Protein AF-A0A940M312-F1 (afdb_monomer_lite)

Foldseek 3Di:
DDPPPVPVVVVVVVVVLVVLLVVLLVLVVVCPPVQFADPVSLVVVVVSCVVVVVCCVPPPNVVLVVLSNVCNVVRGCDPVSNVVNVD

pLDDT: mean 75.66, std 12.93, range [40.94, 88.06]

Structure (mmCIF, N/CA/C/O backbone):
data_AF-A0A940M312-F1
#
_entry.id   AF-A0A940M312-F1
#
loop_
_atom_site.group_PDB
_atom_site.id
_atom_site.type_symbol
_atom_site.label_atom_id
_atom_site.label_alt_id
_atom_site.label_comp_id
_atom_site.label_asym_id
_atom_site.label_entity_id
_atom_site.label_seq_id
_atom_site.pdbx_PDB_ins_code
_atom_site.Cartn_x
_atom_site.Cartn_y
_atom_site.Cartn_z
_atom_site.occupancy
_atom_site.B_iso_or_equiv
_atom_site.auth_seq_id
_atom_site.auth_comp_id
_atom_site.auth_asym_id
_atom_site.auth_atom_id
_atom_site.pdbx_PDB_model_num
ATOM 1 N N . MET A 1 1 ? 25.336 -2.886 -38.272 1.00 40.94 1 MET A N 1
ATOM 2 C CA . MET A 1 1 ? 24.228 -2.586 -37.338 1.00 40.94 1 MET A CA 1
ATOM 3 C C . MET A 1 1 ? 24.786 -2.634 -35.926 1.00 40.94 1 MET A C 1
ATOM 5 O O . MET A 1 1 ? 25.421 -3.624 -35.589 1.00 40.94 1 MET A O 1
ATOM 9 N N . HIS A 1 2 ? 24.650 -1.553 -35.155 1.00 42.00 2 HIS A N 1
ATOM 10 C CA . HIS A 1 2 ? 25.186 -1.451 -33.793 1.00 42.00 2 HIS A CA 1
ATOM 11 C C . HIS A 1 2 ? 24.395 -2.350 -32.813 1.00 42.00 2 HIS A C 1
ATOM 13 O O . HIS A 1 2 ? 23.171 -2.234 -32.774 1.00 42.00 2 HIS A O 1
ATOM 19 N N . PRO A 1 3 ? 25.053 -3.198 -31.998 1.00 46.44 3 PRO A N 1
ATOM 20 C CA . PRO A 1 3 ? 24.405 -4.111 -31.045 1.00 46.44 3 PRO A CA 1
ATOM 21 C C . PRO A 1 3 ? 24.007 -3.461 -29.699 1.00 46.44 3 PRO A C 1
ATOM 23 O O . PRO A 1 3 ? 23.828 -4.155 -28.700 1.00 46.44 3 PRO A O 1
ATOM 26 N N . ASP A 1 4 ? 23.856 -2.136 -29.641 1.00 49.31 4 ASP A N 1
ATOM 27 C CA . ASP A 1 4 ? 23.734 -1.402 -28.369 1.00 49.31 4 ASP A CA 1
ATOM 28 C C . ASP A 1 4 ? 22.289 -1.273 -27.843 1.00 49.31 4 ASP A C 1
ATOM 30 O O . ASP A 1 4 ? 22.057 -0.973 -26.674 1.00 49.31 4 ASP A O 1
ATOM 34 N N . GLN A 1 5 ? 21.277 -1.578 -28.663 1.00 49.00 5 GLN A N 1
ATOM 35 C CA . GLN A 1 5 ? 19.872 -1.378 -28.275 1.00 49.00 5 GLN A CA 1
ATOM 36 C C . GLN A 1 5 ? 19.330 -2.409 -27.265 1.00 49.00 5 GLN A C 1
ATOM 38 O O . GLN A 1 5 ? 18.286 -2.177 -26.660 1.00 49.00 5 GLN A O 1
ATOM 43 N N . GLN A 1 6 ? 20.036 -3.517 -27.010 1.00 44.44 6 GLN A N 1
ATOM 44 C CA . GLN A 1 6 ? 19.575 -4.564 -26.082 1.00 44.44 6 GLN A CA 1
ATOM 45 C C . GLN A 1 6 ? 19.959 -4.327 -24.608 1.00 44.44 6 GLN A C 1
ATOM 47 O O . GLN A 1 6 ? 19.425 -5.002 -23.726 1.00 44.44 6 GLN A O 1
ATOM 52 N N . ARG A 1 7 ? 20.845 -3.363 -24.304 1.00 43.03 7 ARG A N 1
ATOM 53 C CA . ARG A 1 7 ? 21.259 -3.053 -22.918 1.00 43.03 7 ARG A CA 1
ATOM 54 C C . ARG A 1 7 ? 20.437 -1.952 -22.245 1.00 43.03 7 ARG A C 1
ATOM 56 O O . ARG A 1 7 ? 20.296 -1.983 -21.025 1.00 43.03 7 ARG A O 1
ATOM 63 N N . TYR A 1 8 ? 19.811 -1.051 -22.998 1.00 44.06 8 TYR A N 1
ATOM 64 C CA . TYR A 1 8 ? 19.028 0.053 -22.421 1.00 44.06 8 TYR A CA 1
ATOM 65 C C . TYR A 1 8 ? 17.647 -0.363 -21.882 1.00 44.06 8 TYR A C 1
ATOM 67 O O . TYR A 1 8 ? 17.140 0.242 -20.935 1.00 44.06 8 TYR A O 1
ATOM 75 N N . ALA A 1 9 ? 17.056 -1.446 -22.397 1.00 45.31 9 ALA A N 1
ATOM 76 C CA . ALA A 1 9 ? 15.805 -1.991 -21.858 1.00 45.31 9 ALA A CA 1
ATOM 77 C C . ALA A 1 9 ? 15.971 -2.560 -20.432 1.00 45.31 9 ALA A C 1
ATOM 79 O O . ALA A 1 9 ? 15.049 -2.476 -19.623 1.00 45.31 9 ALA A O 1
ATOM 80 N N . LYS A 1 10 ? 17.168 -3.067 -20.091 1.00 45.28 10 LYS A N 1
ATOM 81 C CA . LYS A 1 10 ? 17.467 -3.640 -18.766 1.00 45.28 10 LYS A CA 1
ATOM 82 C C . LYS A 1 10 ? 17.648 -2.592 -17.662 1.00 45.28 10 LYS A C 1
ATOM 84 O O . LYS A 1 10 ? 17.372 -2.895 -16.508 1.00 45.28 10 LYS A O 1
ATOM 89 N N . PHE A 1 11 ? 18.055 -1.365 -17.994 1.00 47.12 11 PHE A N 1
ATOM 90 C CA . PHE A 1 11 ? 18.220 -0.295 -16.998 1.00 47.12 11 PHE A CA 1
ATOM 91 C C . PHE A 1 11 ? 16.917 0.450 -16.692 1.00 47.12 11 PHE A C 1
ATOM 93 O O . PHE A 1 11 ? 16.681 0.830 -15.548 1.00 47.12 11 PHE A O 1
ATOM 100 N N . THR A 1 12 ? 16.036 0.617 -17.683 1.00 52.62 12 THR A N 1
ATOM 101 C CA . THR A 1 12 ? 14.758 1.316 -17.464 1.00 52.62 12 THR A CA 1
ATOM 102 C C . THR A 1 12 ? 13.727 0.461 -16.728 1.00 52.62 12 THR A C 1
ATOM 104 O O . THR A 1 12 ? 12.918 1.005 -15.984 1.00 52.62 12 THR A O 1
ATOM 107 N N . GLY A 1 13 ? 13.766 -0.868 -16.894 1.00 60.94 13 GLY A N 1
ATOM 108 C CA . GLY A 1 13 ? 12.896 -1.791 -16.159 1.00 60.94 13 GLY A CA 1
ATOM 109 C C . GLY A 1 13 ? 13.146 -1.749 -14.653 1.00 60.94 13 GLY A C 1
ATOM 110 O O . GLY A 1 13 ? 12.202 -1.580 -13.892 1.00 60.94 13 GLY A O 1
ATOM 111 N N . LYS A 1 14 ? 14.420 -1.800 -14.238 1.00 67.56 14 LYS A N 1
ATOM 112 C CA . LYS A 1 14 ? 14.794 -1.745 -12.820 1.00 67.56 14 LYS A CA 1
ATOM 113 C C . LYS A 1 14 ? 14.397 -0.416 -12.172 1.00 67.56 14 LYS A C 1
ATOM 115 O O . LYS A 1 14 ? 13.744 -0.420 -11.146 1.00 67.56 14 LYS A O 1
ATOM 120 N N . ALA A 1 15 ? 14.701 0.715 -12.812 1.00 74.38 15 ALA A N 1
ATOM 121 C CA . ALA A 1 15 ? 14.347 2.027 -12.264 1.00 74.38 15 ALA A CA 1
ATOM 122 C C . ALA A 1 15 ? 12.825 2.245 -12.155 1.00 74.38 15 ALA A C 1
ATOM 124 O O . ALA A 1 15 ? 12.361 2.882 -11.212 1.00 74.38 15 ALA A O 1
ATOM 125 N N . ARG A 1 16 ? 12.038 1.720 -13.108 1.00 75.88 16 ARG A N 1
ATOM 126 C CA . ARG A 1 16 ? 10.569 1.733 -13.015 1.00 75.88 16 ARG A CA 1
ATOM 127 C C . ARG A 1 16 ? 10.075 0.849 -11.874 1.00 75.88 16 ARG A C 1
ATOM 129 O O . ARG A 1 16 ? 9.232 1.301 -11.113 1.00 75.88 16 ARG A O 1
ATOM 136 N N . LEU A 1 17 ? 10.631 -0.355 -11.741 1.00 76.38 17 LEU A N 1
ATOM 137 C CA . LEU A 1 17 ? 10.297 -1.281 -10.664 1.00 76.38 17 LEU A CA 1
ATOM 138 C C . LEU A 1 17 ? 10.601 -0.661 -9.296 1.00 76.38 17 LEU A C 1
ATOM 140 O O . LEU A 1 17 ? 9.699 -0.556 -8.478 1.00 76.38 17 LEU A O 1
ATOM 144 N N . ASP A 1 18 ? 11.819 -0.154 -9.097 1.00 79.69 18 ASP A N 1
ATOM 145 C CA . ASP A 1 18 ? 12.247 0.499 -7.855 1.00 79.69 18 ASP A CA 1
ATOM 146 C C . ASP A 1 18 ? 11.336 1.695 -7.515 1.00 79.69 18 ASP A C 1
ATOM 148 O O . ASP A 1 18 ? 10.939 1.886 -6.367 1.00 79.69 18 ASP A O 1
ATOM 152 N N . LYS A 1 19 ? 10.936 2.491 -8.519 1.00 84.12 19 LYS A N 1
ATOM 153 C CA . LYS A 1 19 ? 9.996 3.602 -8.320 1.00 84.12 19 LYS A CA 1
ATOM 154 C C . LYS A 1 19 ? 8.615 3.114 -7.881 1.00 84.12 19 LYS A C 1
ATOM 156 O O . LYS A 1 19 ? 8.028 3.711 -6.980 1.00 84.12 19 LYS A O 1
ATOM 161 N N . SER A 1 20 ? 8.091 2.069 -8.514 1.00 84.25 20 SER A N 1
ATOM 162 C CA . SER A 1 20 ? 6.801 1.491 -8.144 1.00 84.25 20 SER A CA 1
ATOM 163 C C . SER A 1 20 ? 6.848 0.866 -6.749 1.00 84.25 20 SER A C 1
ATOM 165 O O . SER A 1 20 ? 5.883 1.030 -6.013 1.00 84.25 20 SER A O 1
ATOM 167 N N . ILE A 1 21 ? 7.956 0.218 -6.360 1.00 81.69 21 ILE A N 1
ATOM 168 C CA . ILE A 1 21 ? 8.153 -0.324 -5.002 1.00 81.69 21 ILE A CA 1
ATOM 169 C C . ILE A 1 21 ? 8.092 0.811 -3.986 1.00 81.69 21 ILE A C 1
ATOM 171 O O . ILE A 1 21 ? 7.266 0.778 -3.086 1.00 81.69 21 ILE A O 1
ATOM 175 N N . ASN A 1 22 ? 8.899 1.858 -4.173 1.00 83.69 22 ASN A N 1
ATOM 176 C CA . ASN A 1 22 ? 8.910 3.003 -3.260 1.00 83.69 22 ASN A CA 1
ATOM 177 C C . ASN A 1 22 ? 7.544 3.698 -3.181 1.00 83.69 22 ASN A C 1
ATOM 179 O O . ASN A 1 22 ? 7.173 4.218 -2.136 1.00 83.69 22 ASN A O 1
ATOM 183 N N . SER A 1 23 ? 6.788 3.702 -4.283 1.00 87.75 23 SER A N 1
ATOM 184 C CA . SER A 1 23 ? 5.434 4.262 -4.303 1.00 87.75 23 SER A CA 1
ATOM 185 C C . SER A 1 23 ? 4.462 3.396 -3.500 1.00 87.75 23 SER A C 1
ATOM 187 O O . SER A 1 23 ? 3.696 3.940 -2.716 1.00 87.75 23 SER A O 1
ATOM 189 N N . LEU A 1 24 ? 4.518 2.068 -3.655 1.00 84.31 24 LEU A N 1
ATOM 190 C CA . LEU A 1 24 ? 3.715 1.133 -2.865 1.00 84.31 24 LEU A CA 1
ATOM 191 C C . LEU A 1 24 ? 4.042 1.253 -1.371 1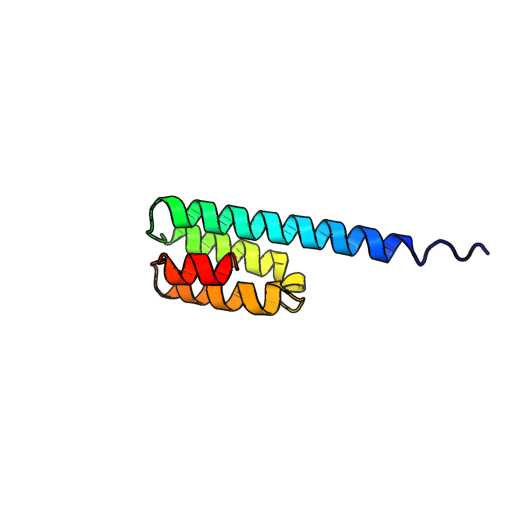.00 84.31 24 LEU A C 1
ATOM 193 O O . LEU A 1 24 ? 3.129 1.399 -0.567 1.00 84.31 24 LEU A O 1
ATOM 197 N N . LEU A 1 25 ? 5.331 1.262 -1.018 1.00 83.19 25 LEU A N 1
ATOM 198 C CA . LEU A 1 25 ? 5.788 1.432 0.363 1.00 83.19 25 LEU A CA 1
ATOM 199 C C . LEU A 1 25 ? 5.284 2.748 0.958 1.00 83.19 25 LEU A C 1
ATOM 201 O O . LEU A 1 25 ? 4.719 2.732 2.040 1.00 83.19 25 LEU A O 1
ATOM 205 N N . GLY A 1 26 ? 5.383 3.863 0.228 1.00 85.50 26 GLY A N 1
ATOM 206 C CA . GLY A 1 26 ? 4.873 5.151 0.705 1.00 85.50 26 GLY A CA 1
ATOM 207 C C . GLY A 1 26 ? 3.350 5.192 0.881 1.00 85.50 26 GLY A C 1
ATOM 208 O O . GLY A 1 26 ? 2.862 5.864 1.785 1.00 85.50 26 GLY A O 1
ATOM 209 N N . ILE A 1 27 ? 2.588 4.467 0.050 1.00 84.50 27 ILE A N 1
ATOM 210 C CA . ILE A 1 27 ? 1.133 4.318 0.234 1.00 84.50 27 ILE A CA 1
ATOM 211 C C . ILE A 1 27 ? 0.854 3.546 1.525 1.00 84.50 27 ILE A C 1
ATOM 213 O O . ILE A 1 27 ? 0.034 3.982 2.324 1.00 84.50 27 ILE A O 1
ATOM 217 N N . ILE A 1 28 ? 1.558 2.435 1.745 1.00 80.75 28 ILE A N 1
ATOM 218 C CA . ILE A 1 28 ? 1.387 1.588 2.930 1.00 80.75 28 ILE A CA 1
ATOM 219 C C . ILE A 1 28 ? 1.801 2.332 4.195 1.00 80.75 28 ILE A C 1
ATOM 221 O O . ILE A 1 28 ? 1.043 2.338 5.155 1.00 80.75 28 ILE A O 1
ATOM 225 N N . GLU A 1 29 ? 2.955 3.001 4.193 1.00 82.50 29 GLU A N 1
ATOM 226 C CA . GLU A 1 29 ? 3.392 3.850 5.303 1.00 82.50 29 GLU A CA 1
ATOM 227 C C . GLU A 1 29 ? 2.366 4.947 5.589 1.00 82.50 29 GLU A C 1
ATOM 229 O O . GLU A 1 29 ? 2.067 5.201 6.747 1.00 82.50 29 GLU A O 1
ATOM 234 N N . GLY A 1 30 ? 1.789 5.557 4.548 1.00 82.81 30 GLY A N 1
ATOM 235 C CA . GLY A 1 30 ? 0.727 6.552 4.686 1.00 82.81 30 GLY A CA 1
ATOM 236 C C . GLY A 1 30 ? -0.508 6.014 5.410 1.00 82.81 30 GLY A C 1
ATOM 237 O O . GLY A 1 30 ? -1.004 6.677 6.316 1.00 82.81 30 GLY A O 1
ATOM 238 N N . ILE A 1 31 ? -0.954 4.810 5.041 1.00 80.19 31 ILE A N 1
ATOM 239 C CA . ILE A 1 31 ? -2.092 4.124 5.674 1.00 80.19 31 ILE A CA 1
ATOM 240 C C . ILE A 1 31 ? -1.730 3.648 7.094 1.00 80.19 31 ILE A C 1
ATOM 242 O O . ILE A 1 31 ? -2.549 3.679 8.000 1.00 80.19 31 ILE A O 1
ATOM 246 N N . ALA A 1 32 ? -0.478 3.256 7.334 1.00 75.50 32 ALA A N 1
ATOM 247 C CA . ALA A 1 32 ? -0.018 2.784 8.639 1.00 75.50 32 ALA A CA 1
ATOM 248 C C . ALA A 1 32 ? 0.033 3.884 9.718 1.00 75.50 32 ALA A C 1
ATOM 250 O O . ALA A 1 32 ? 0.127 3.567 10.902 1.00 75.50 32 ALA A O 1
ATOM 251 N N . ILE A 1 33 ? 0.013 5.171 9.344 1.00 79.19 33 ILE A N 1
ATOM 252 C CA . ILE A 1 33 ? 0.192 6.292 10.287 1.00 79.19 33 ILE A CA 1
ATOM 253 C C . ILE A 1 33 ? -0.937 6.372 11.319 1.00 79.19 33 ILE A C 1
ATOM 255 O O . ILE A 1 33 ? -0.673 6.704 12.477 1.00 79.19 33 ILE A O 1
ATOM 259 N N . ASP A 1 34 ? -2.183 6.118 10.919 1.00 76.75 34 ASP A N 1
ATOM 260 C CA . ASP A 1 34 ? -3.339 6.174 11.821 1.00 76.75 34 ASP A CA 1
ATOM 261 C C . ASP A 1 34 ? -3.729 4.797 12.395 1.00 76.75 34 ASP A C 1
ATOM 263 O O . ASP A 1 34 ? -4.583 4.716 13.289 1.00 76.75 34 ASP A O 1
ATOM 267 N N . GLY A 1 35 ? -3.072 3.733 11.915 1.00 70.94 35 GLY A N 1
ATOM 268 C CA . GLY A 1 35 ? -3.291 2.343 12.309 1.00 70.94 35 GLY A CA 1
ATOM 269 C C . GLY A 1 35 ? -4.669 1.791 11.934 1.00 70.94 35 GLY A C 1
ATOM 270 O O . GLY A 1 35 ? -5.027 0.714 12.406 1.00 70.94 35 GLY A O 1
ATOM 271 N N . HIS A 1 36 ? -5.461 2.514 11.135 1.00 77.19 36 HIS A N 1
ATOM 272 C CA . HIS A 1 36 ? -6.819 2.130 10.768 1.00 77.19 36 HIS A CA 1
ATOM 273 C C . HIS A 1 36 ? -7.012 2.248 9.266 1.00 77.19 36 HIS A C 1
ATOM 275 O O . HIS A 1 36 ? -7.078 3.338 8.713 1.00 77.19 36 HIS A O 1
ATOM 281 N N . ILE A 1 37 ? -7.229 1.111 8.619 1.00 82.31 37 ILE A N 1
ATOM 282 C CA . ILE A 1 37 ? -7.450 1.093 7.183 1.00 82.31 37 ILE A CA 1
ATOM 283 C C . ILE A 1 37 ? -8.914 1.438 6.916 1.00 82.31 37 ILE A C 1
ATOM 285 O O . ILE A 1 37 ? -9.831 0.730 7.341 1.00 82.31 37 ILE A O 1
ATOM 289 N N . ASN A 1 38 ? -9.154 2.517 6.181 1.00 82.88 38 ASN A N 1
ATOM 290 C CA . ASN A 1 38 ? -10.500 2.916 5.785 1.00 82.88 38 ASN A CA 1
ATOM 291 C C . ASN A 1 38 ? -10.874 2.418 4.374 1.00 82.88 38 ASN A C 1
ATOM 293 O O . ASN A 1 38 ? -10.033 2.058 3.551 1.00 82.88 38 ASN A O 1
ATOM 297 N N . GLU A 1 39 ? -12.172 2.425 4.053 1.00 83.06 39 GLU A N 1
ATOM 298 C CA . GLU A 1 39 ? -12.670 1.953 2.748 1.00 83.06 39 GLU A CA 1
ATOM 299 C C . GLU A 1 39 ? -12.087 2.737 1.558 1.00 83.06 39 GLU A C 1
ATOM 301 O O . GLU A 1 39 ? -11.938 2.190 0.461 1.00 83.06 39 GLU A O 1
ATOM 306 N N . LEU A 1 40 ? -11.739 4.014 1.757 1.00 85.38 40 LEU A N 1
ATOM 307 C CA . LEU A 1 40 ? -11.143 4.847 0.715 1.00 85.38 40 LEU A CA 1
ATOM 308 C C . LEU A 1 40 ? -9.717 4.385 0.390 1.00 85.38 40 LEU A C 1
ATOM 310 O O . LEU A 1 40 ? -9.355 4.324 -0.783 1.00 85.38 40 LEU A O 1
ATOM 314 N N . GLU A 1 41 ? -8.937 4.012 1.400 1.00 84.81 41 GLU A N 1
ATOM 315 C CA . GLU A 1 41 ? -7.581 3.475 1.262 1.00 84.81 41 GLU A CA 1
ATOM 316 C C . GLU A 1 41 ? -7.583 2.094 0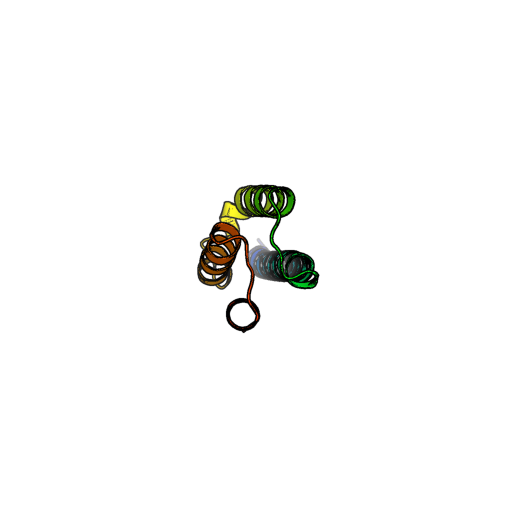.620 1.00 84.81 41 GLU A C 1
ATOM 318 O O . GLU A 1 41 ? -6.813 1.860 -0.311 1.00 84.81 41 GLU A O 1
ATOM 323 N N . ILE A 1 42 ? -8.511 1.220 1.022 1.00 84.00 42 ILE A N 1
ATOM 324 C CA . ILE A 1 42 ? -8.708 -0.092 0.388 1.00 84.00 42 ILE A CA 1
ATOM 325 C C . ILE A 1 42 ? -9.045 0.092 -1.094 1.00 84.00 42 ILE A C 1
ATOM 327 O O . ILE A 1 42 ? -8.447 -0.549 -1.962 1.00 84.00 42 ILE A O 1
ATOM 331 N N . SER A 1 43 ? -9.976 0.998 -1.413 1.00 86.44 43 SER A N 1
ATOM 332 C CA . SER A 1 43 ? -10.354 1.288 -2.799 1.00 86.44 43 SER A CA 1
ATOM 333 C C . SER A 1 43 ? -9.198 1.900 -3.595 1.00 86.44 43 SER A C 1
ATOM 335 O O . SER A 1 43 ? -9.011 1.570 -4.772 1.00 86.44 43 SER A O 1
ATOM 337 N N . TYR A 1 44 ? -8.428 2.801 -2.983 1.00 86.75 44 TYR A N 1
ATOM 338 C CA . TYR A 1 44 ? -7.281 3.448 -3.611 1.00 86.75 44 TYR A CA 1
ATOM 339 C C . TYR A 1 44 ? -6.177 2.434 -3.913 1.00 86.75 44 TYR A C 1
ATOM 341 O O . TYR A 1 44 ? -5.726 2.337 -5.056 1.00 86.75 44 TYR A O 1
ATOM 349 N N . LEU A 1 45 ? -5.801 1.620 -2.927 1.00 83.94 45 LEU A N 1
ATOM 350 C CA . LEU A 1 45 ? -4.802 0.576 -3.090 1.00 83.94 45 LEU A CA 1
ATOM 351 C C . LEU A 1 45 ? -5.265 -0.484 -4.096 1.00 83.94 45 LEU A C 1
ATOM 353 O O . LEU A 1 45 ? -4.493 -0.870 -4.969 1.00 83.94 45 LEU A O 1
ATOM 357 N N . GLY A 1 46 ? -6.524 -0.920 -4.039 1.00 84.06 46 GLY A N 1
ATOM 358 C CA . GLY A 1 46 ? -7.082 -1.868 -5.005 1.00 84.06 46 GLY A CA 1
ATOM 359 C C . GLY A 1 46 ? -7.026 -1.342 -6.444 1.00 84.06 46 GLY A C 1
ATOM 360 O O . GLY A 1 46 ? -6.696 -2.088 -7.373 1.00 84.06 46 GLY A O 1
ATOM 361 N N . THR A 1 47 ? -7.271 -0.042 -6.630 1.00 88.06 47 THR A N 1
ATOM 362 C CA . THR A 1 47 ? -7.107 0.631 -7.928 1.00 88.06 47 THR A CA 1
ATOM 363 C C . THR A 1 47 ? -5.639 0.645 -8.344 1.00 88.06 47 THR A C 1
ATOM 365 O O . THR A 1 47 ? -5.313 0.200 -9.444 1.00 88.06 47 THR A O 1
ATOM 368 N N . TRP A 1 48 ? -4.741 1.053 -7.446 1.00 87.62 48 TRP A N 1
ATOM 369 C CA . TRP A 1 48 ? -3.302 1.104 -7.703 1.00 87.62 48 TRP A CA 1
ATOM 370 C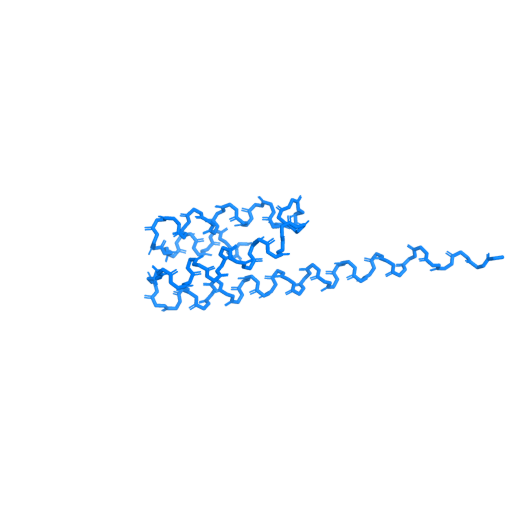 C . TRP A 1 48 ? -2.729 -0.269 -8.089 1.00 87.62 48 TRP A C 1
ATOM 372 O O . TRP 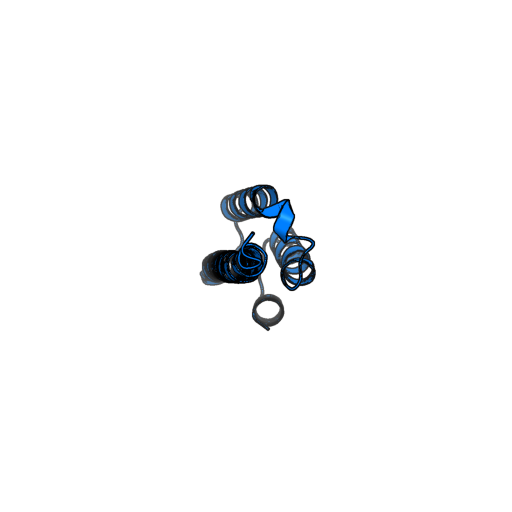A 1 48 ? -2.009 -0.389 -9.081 1.00 87.62 48 TRP A O 1
ATOM 382 N N . LEU A 1 49 ? -3.104 -1.327 -7.364 1.00 82.56 49 LEU A N 1
ATOM 383 C CA . LEU A 1 49 ? -2.714 -2.712 -7.648 1.00 82.56 49 LEU A CA 1
ATOM 384 C C . LEU A 1 49 ? -3.267 -3.210 -8.986 1.00 82.56 49 LEU A C 1
ATOM 386 O O . LEU A 1 49 ? -2.596 -3.967 -9.688 1.00 82.56 49 LEU A O 1
ATOM 390 N N . SER A 1 50 ? -4.475 -2.782 -9.357 1.00 85.12 50 SER A N 1
ATOM 391 C CA . SER A 1 50 ? -5.076 -3.118 -10.651 1.00 85.12 50 SER A CA 1
ATOM 392 C C . SER A 1 50 ? -4.336 -2.448 -11.809 1.00 85.12 50 SER A C 1
ATOM 394 O O . SER A 1 50 ? -4.073 -3.100 -12.823 1.00 85.12 50 SER A O 1
ATOM 396 N N . GLU A 1 51 ? -3.942 -1.182 -11.646 1.00 86.75 51 GLU A N 1
ATOM 397 C CA . GLU A 1 51 ? -3.109 -0.446 -12.608 1.00 86.75 51 GLU A CA 1
ATOM 398 C C . GLU A 1 51 ? -1.710 -1.061 -12.741 1.00 86.75 51 GLU A C 1
ATOM 400 O O . GLU A 1 51 ? -1.166 -1.136 -13.839 1.00 86.75 51 GLU A O 1
ATOM 405 N N . HIS A 1 52 ? -1.162 -1.580 -11.641 1.00 82.12 52 HIS A N 1
ATOM 406 C CA . HIS A 1 52 ? 0.173 -2.172 -11.579 1.00 82.12 52 HIS A CA 1
ATOM 407 C C . HIS A 1 52 ? 0.143 -3.709 -11.591 1.00 82.12 52 HIS A C 1
ATOM 409 O O . HIS A 1 52 ? 1.093 -4.355 -11.142 1.00 82.12 52 HIS A O 1
ATOM 415 N N . ARG A 1 53 ? -0.913 -4.333 -12.148 1.00 78.50 53 ARG A N 1
ATOM 416 C CA . ARG A 1 53 ? -1.056 -5.805 -12.159 1.00 78.50 53 ARG A CA 1
ATOM 417 C C . ARG A 1 53 ? 0.105 -6.524 -12.838 1.00 78.50 53 ARG A C 1
ATOM 419 O O . ARG A 1 53 ? 0.316 -7.697 -12.580 1.00 78.50 53 ARG A O 1
ATOM 426 N N . GLU A 1 54 ? 0.803 -5.851 -13.748 1.00 80.69 54 GLU A N 1
ATOM 427 C CA . GLU A 1 54 ? 1.975 -6.386 -14.446 1.00 80.69 54 GLU A CA 1
ATOM 428 C C . GLU A 1 54 ? 3.193 -6.534 -13.525 1.00 80.69 54 GLU A C 1
ATOM 430 O O . GLU A 1 54 ? 4.065 -7.361 -13.781 1.00 80.69 54 GLU A O 1
ATOM 435 N N . LEU A 1 55 ? 3.235 -5.759 -12.437 1.00 77.12 55 LEU A N 1
ATOM 436 C CA . LEU A 1 55 ? 4.285 -5.821 -11.429 1.00 77.12 55 LEU A CA 1
ATOM 437 C C . LEU A 1 55 ? 3.975 -6.849 -10.350 1.00 77.12 55 LEU A C 1
ATOM 439 O O . LEU A 1 55 ? 4.909 -7.390 -9.779 1.00 77.12 55 LEU A O 1
ATOM 443 N N . LYS A 1 56 ? 2.696 -7.172 -10.115 1.00 75.81 56 LYS A N 1
ATOM 444 C CA . LYS A 1 56 ? 2.276 -8.115 -9.065 1.00 75.81 56 LYS A CA 1
ATOM 445 C C . LYS A 1 56 ? 2.951 -9.486 -9.174 1.00 75.81 56 LYS A C 1
ATOM 447 O O . LYS A 1 56 ? 3.085 -10.161 -8.173 1.00 75.81 56 LYS A O 1
ATOM 452 N N . ASP A 1 57 ? 3.321 -9.919 -10.378 1.00 78.19 57 ASP A N 1
ATOM 453 C CA . ASP A 1 57 ? 3.915 -11.241 -10.612 1.00 78.19 57 ASP A CA 1
ATOM 454 C C . ASP A 1 57 ? 5.460 -11.189 -10.586 1.00 78.19 57 ASP A C 1
ATOM 456 O O . ASP A 1 57 ? 6.127 -12.212 -10.749 1.00 78.19 57 ASP A O 1
ATOM 460 N N . LEU A 1 58 ? 6.048 -10.003 -10.383 1.00 80.88 58 LEU A N 1
ATOM 461 C CA . LEU A 1 58 ? 7.491 -9.788 -10.283 1.00 80.88 58 LEU A CA 1
ATOM 462 C C . LEU A 1 58 ? 7.932 -9.756 -8.821 1.00 80.88 58 LEU A C 1
ATOM 464 O O . LEU A 1 58 ? 7.272 -9.168 -7.976 1.00 80.88 58 LEU A O 1
ATOM 468 N N . HIS A 1 59 ? 9.102 -10.308 -8.522 1.00 76.12 59 HIS A N 1
ATOM 469 C CA . HIS A 1 59 ? 9.717 -10.136 -7.206 1.00 76.12 59 HIS A CA 1
ATOM 470 C C . HIS A 1 59 ? 10.233 -8.693 -7.029 1.00 76.12 59 HIS A C 1
ATOM 472 O O . HIS A 1 59 ? 10.866 -8.175 -7.959 1.00 76.12 59 HIS A O 1
ATOM 478 N N . PRO A 1 60 ? 10.027 -8.035 -5.868 1.00 75.50 60 PRO A N 1
ATOM 479 C CA . PRO A 1 60 ? 9.401 -8.536 -4.628 1.00 75.50 60 PRO A CA 1
ATOM 480 C C . PRO A 1 60 ? 7.874 -8.317 -4.523 1.00 75.50 60 PRO A C 1
ATOM 482 O O . PRO A 1 60 ? 7.260 -8.677 -3.523 1.00 75.50 60 PRO A O 1
ATOM 485 N N . PHE A 1 61 ? 7.228 -7.727 -5.532 1.00 80.50 61 PHE A N 1
ATOM 486 C CA . PHE A 1 61 ? 5.785 -7.443 -5.515 1.00 80.50 61 PHE A CA 1
ATOM 487 C C . PHE A 1 61 ? 4.908 -8.685 -5.341 1.00 80.50 61 PHE A C 1
ATOM 489 O O . PHE A 1 61 ? 3.872 -8.604 -4.693 1.00 80.50 61 PHE A O 1
ATOM 496 N N . ASN A 1 62 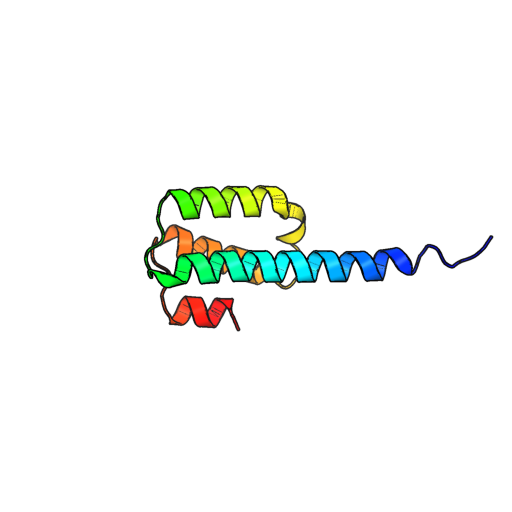? 5.304 -9.825 -5.897 1.00 81.94 62 ASN A N 1
ATOM 497 C CA . ASN A 1 62 ? 4.563 -11.081 -5.763 1.00 81.94 62 ASN A CA 1
ATOM 498 C C . ASN A 1 62 ? 4.421 -11.573 -4.320 1.00 81.94 62 ASN A C 1
ATOM 500 O O . ASN A 1 62 ? 3.482 -12.310 -4.033 1.00 81.94 62 ASN A O 1
ATOM 504 N N . GLU A 1 63 ? 5.316 -11.159 -3.428 1.00 83.25 63 GLU A N 1
ATOM 505 C CA . GLU A 1 63 ? 5.263 -11.479 -2.003 1.00 83.25 63 GLU A CA 1
ATOM 506 C C . GLU A 1 63 ? 4.655 -10.330 -1.193 1.00 83.25 63 GLU A C 1
ATOM 508 O O . GLU A 1 63 ? 3.863 -10.577 -0.285 1.00 83.25 63 GLU A O 1
ATOM 513 N N . LEU A 1 64 ? 4.947 -9.081 -1.569 1.00 81.81 64 LEU A N 1
ATOM 514 C CA . LEU A 1 64 ?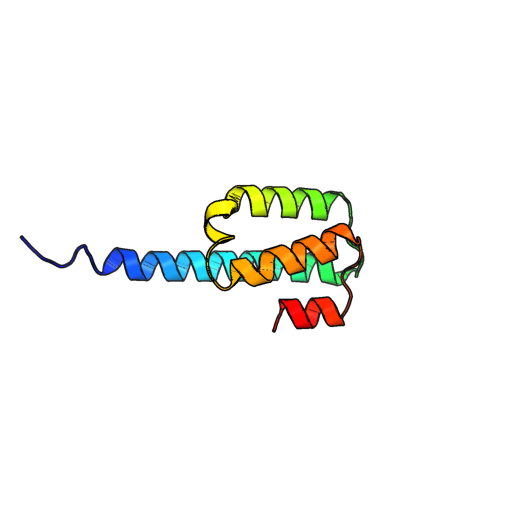 4.417 -7.890 -0.900 1.00 81.81 64 LEU A CA 1
ATOM 515 C C . LEU A 1 64 ? 2.913 -7.700 -1.137 1.00 81.81 64 LEU A C 1
ATOM 517 O O . LEU A 1 64 ? 2.157 -7.492 -0.194 1.00 81.81 64 LEU A O 1
ATOM 521 N N . VAL A 1 65 ? 2.453 -7.789 -2.389 1.00 83.19 65 VAL A N 1
ATOM 522 C CA . VAL A 1 65 ? 1.060 -7.490 -2.764 1.00 83.19 65 VAL A CA 1
ATOM 523 C C . VAL A 1 65 ? 0.048 -8.358 -2.009 1.00 83.19 65 VAL A C 1
ATOM 525 O O . VAL A 1 65 ? -0.923 -7.794 -1.509 1.00 83.19 65 VAL A O 1
ATOM 528 N N . PRO A 1 66 ? 0.228 -9.687 -1.879 1.00 84.19 66 PRO A N 1
ATOM 529 C CA . PRO A 1 66 ? -0.695 -10.514 -1.108 1.00 84.19 66 PRO A CA 1
ATOM 530 C C . PRO A 1 66 ? -0.722 -10.178 0.385 1.00 84.19 66 PRO A C 1
ATOM 532 O O . PRO A 1 66 ? -1.803 -10.193 0.964 1.00 84.19 66 PRO A O 1
ATOM 535 N N . ARG A 1 67 ? 0.430 -9.859 0.998 1.00 85.12 67 ARG A N 1
ATOM 536 C CA . ARG A 1 67 ? 0.513 -9.478 2.422 1.00 85.12 67 ARG A CA 1
ATOM 537 C C . ARG A 1 67 ? -0.239 -8.181 2.684 1.00 85.12 67 ARG A C 1
ATOM 539 O O . ARG A 1 67 ? -1.101 -8.128 3.549 1.00 85.12 67 ARG A O 1
ATOM 546 N N . VAL A 1 68 ? 0.012 -7.172 1.851 1.00 81.94 68 VAL A N 1
ATOM 547 C CA . VAL A 1 68 ? -0.685 -5.886 1.941 1.00 81.94 68 VAL A CA 1
ATOM 548 C C . VAL A 1 68 ? -2.181 -6.079 1.696 1.00 81.94 68 VAL A C 1
ATOM 550 O O . VAL A 1 68 ? -2.997 -5.547 2.434 1.00 81.94 68 VAL A O 1
ATOM 553 N N . ALA A 1 69 ? -2.569 -6.871 0.694 1.00 82.44 69 ALA A N 1
ATOM 554 C CA . ALA A 1 69 ? -3.979 -7.149 0.430 1.00 82.44 69 ALA A CA 1
ATOM 555 C C . ALA A 1 69 ? -4.670 -7.890 1.589 1.00 82.44 69 ALA A C 1
ATOM 557 O O . ALA A 1 69 ? -5.861 -7.677 1.800 1.00 82.44 69 ALA A O 1
ATOM 558 N N . ALA A 1 70 ? -3.945 -8.738 2.325 1.00 84.38 70 ALA A N 1
ATOM 559 C CA . ALA A 1 70 ? -4.459 -9.421 3.508 1.00 84.38 70 ALA A CA 1
ATOM 560 C C . ALA A 1 70 ? -4.705 -8.440 4.664 1.00 84.38 70 ALA A C 1
ATOM 562 O O . ALA A 1 70 ? -5.831 -8.396 5.152 1.00 84.38 70 ALA A O 1
ATOM 563 N N . ALA A 1 71 ? -3.727 -7.592 5.000 1.00 83.25 71 ALA A N 1
ATOM 564 C CA . ALA A 1 71 ? -3.892 -6.549 6.020 1.00 83.25 71 ALA A CA 1
ATOM 565 C C . ALA A 1 71 ? -5.065 -5.609 5.677 1.00 83.25 71 ALA A C 1
ATOM 567 O O . ALA A 1 71 ? -5.938 -5.312 6.487 1.00 83.25 71 ALA A O 1
ATOM 568 N N . MET A 1 72 ? -5.181 -5.226 4.402 1.00 80.06 72 MET A N 1
ATOM 569 C CA . MET A 1 72 ? -6.279 -4.382 3.908 1.00 80.06 72 MET A CA 1
ATOM 570 C C . MET A 1 72 ? -7.645 -5.059 3.980 1.00 80.06 72 MET A C 1
ATOM 572 O O . MET A 1 72 ? -8.653 -4.374 4.134 1.00 80.06 72 MET A O 1
ATOM 576 N N . ALA A 1 73 ? -7.698 -6.386 3.862 1.00 81.50 73 ALA A N 1
ATOM 577 C CA . ALA A 1 73 ? -8.932 -7.142 4.028 1.00 81.50 73 ALA A CA 1
ATOM 578 C C . ALA A 1 73 ? -9.339 -7.282 5.503 1.00 81.50 73 ALA A C 1
ATOM 580 O O . ALA A 1 73 ? -10.536 -7.378 5.774 1.00 81.50 73 ALA A O 1
ATOM 581 N N . ASP A 1 74 ? -8.376 -7.280 6.431 1.00 81.56 74 ASP A N 1
ATOM 582 C CA . ASP A 1 74 ? -8.640 -7.270 7.876 1.00 81.56 74 ASP A CA 1
ATOM 583 C C . ASP A 1 74 ? -9.073 -5.878 8.374 1.00 81.56 74 ASP A C 1
ATOM 585 O O . ASP A 1 74 ? -9.792 -5.742 9.363 1.00 81.56 74 ASP A O 1
ATOM 589 N N . GLY A 1 75 ? -8.712 -4.822 7.634 1.00 78.31 75 GLY A N 1
ATOM 590 C CA . GLY A 1 75 ? -9.088 -3.439 7.945 1.00 78.31 75 GLY A CA 1
ATOM 591 C C . GLY A 1 75 ? -8.229 -2.805 9.045 1.00 78.31 75 GLY A C 1
ATOM 592 O O . GLY A 1 75 ? -8.475 -1.671 9.460 1.00 78.31 75 GLY A O 1
ATOM 593 N N . VAL A 1 76 ? -7.204 -3.520 9.496 1.00 79.50 76 VAL A N 1
ATOM 594 C CA . VAL A 1 76 ? -6.202 -3.074 10.458 1.00 79.50 76 VAL A CA 1
ATOM 595 C C . VAL A 1 76 ? -4.844 -3.448 9.879 1.00 79.50 76 VAL A C 1
ATOM 597 O O . VAL A 1 76 ? -4.701 -4.524 9.315 1.00 79.50 76 VAL A O 1
ATOM 600 N N . LEU A 1 77 ? -3.879 -2.534 9.972 1.00 80.31 77 LEU A N 1
ATOM 601 C CA . LEU A 1 77 ? -2.479 -2.831 9.686 1.00 80.31 77 LEU A CA 1
ATOM 602 C C . LEU A 1 77 ? -1.734 -2.760 11.012 1.00 80.31 77 LEU A C 1
ATOM 604 O O . LEU A 1 77 ? -1.533 -1.663 11.543 1.00 80.31 77 LEU A O 1
ATOM 608 N N . ASP A 1 78 ? -1.385 -3.915 11.570 1.00 79.69 78 ASP A N 1
ATOM 609 C CA . ASP A 1 78 ? -0.667 -3.958 12.839 1.00 79.69 78 ASP A CA 1
ATOM 610 C C . ASP A 1 78 ? 0.850 -3.729 12.663 1.00 79.69 78 ASP A C 1
ATOM 612 O O . ASP A 1 78 ? 1.384 -3.634 11.555 1.00 79.69 78 ASP A O 1
ATOM 616 N N . GLU A 1 79 ? 1.561 -3.557 13.781 1.00 78.69 79 GLU A N 1
ATOM 617 C CA . GLU A 1 79 ? 3.011 -3.324 13.766 1.00 78.69 79 GLU A CA 1
ATOM 618 C C . GLU A 1 79 ? 3.780 -4.519 13.181 1.00 78.69 79 GLU A C 1
ATOM 620 O O . GLU A 1 79 ? 4.778 -4.317 12.494 1.00 78.69 79 GLU A O 1
ATOM 625 N N . GLU A 1 80 ? 3.313 -5.743 13.435 1.00 80.81 80 GLU A N 1
ATOM 626 C CA . GLU A 1 80 ? 3.972 -6.981 13.018 1.00 80.81 80 GLU A CA 1
ATOM 627 C C . GLU A 1 80 ? 3.840 -7.154 11.497 1.00 80.81 80 GLU A C 1
ATOM 629 O O . GLU A 1 80 ? 4.838 -7.365 10.812 1.00 80.81 80 GLU A O 1
ATOM 634 N N . GLU A 1 81 ? 2.647 -6.928 10.946 1.00 79.31 81 GLU A N 1
ATOM 635 C CA . GLU A 1 81 ? 2.365 -6.858 9.512 1.00 79.31 81 GLU A CA 1
ATOM 636 C C . GLU A 1 81 ? 3.140 -5.728 8.835 1.00 79.31 81 GLU A C 1
ATOM 638 O O . GLU A 1 81 ? 3.649 -5.903 7.723 1.00 79.31 81 GLU A O 1
ATOM 643 N N . ARG A 1 82 ? 3.266 -4.565 9.492 1.00 77.50 82 ARG A N 1
ATOM 644 C CA . ARG A 1 82 ? 4.070 -3.456 8.968 1.00 77.50 82 ARG A CA 1
ATOM 645 C C . ARG A 1 82 ? 5.534 -3.860 8.849 1.00 77.50 82 ARG A C 1
ATOM 647 O O . ARG A 1 82 ? 6.135 -3.619 7.803 1.00 77.50 82 ARG A O 1
ATOM 654 N N . GLU A 1 83 ? 6.112 -4.457 9.888 1.00 80.06 83 GLU A N 1
ATOM 655 C CA . GLU A 1 83 ? 7.486 -4.964 9.839 1.00 80.06 83 GLU A CA 1
ATOM 656 C C . GLU A 1 83 ? 7.643 -6.044 8.763 1.00 80.06 83 GLU A C 1
ATOM 658 O O . GLU A 1 83 ? 8.606 -5.992 8.003 1.00 80.06 83 GLU A O 1
ATOM 663 N N . ASP A 1 84 ? 6.664 -6.938 8.611 1.00 78.81 84 ASP A N 1
ATOM 664 C CA . ASP A 1 84 ? 6.671 -8.008 7.609 1.00 78.81 84 ASP A CA 1
ATOM 665 C C . ASP A 1 84 ? 6.558 -7.505 6.157 1.00 78.81 84 ASP A C 1
ATOM 667 O O . ASP A 1 84 ? 6.952 -8.206 5.218 1.00 78.81 84 ASP A O 1
ATOM 671 N N . ILE A 1 85 ? 5.988 -6.316 5.947 1.00 76.75 85 ILE A N 1
ATOM 672 C CA . ILE A 1 85 ? 5.879 -5.655 4.638 1.00 76.75 85 ILE A CA 1
ATOM 673 C C . ILE A 1 85 ? 7.105 -4.776 4.346 1.00 76.75 85 ILE A C 1
ATOM 675 O O . ILE A 1 85 ? 7.498 -4.640 3.186 1.00 76.75 85 ILE A O 1
ATOM 679 N N . LEU A 1 86 ? 7.706 -4.171 5.373 1.00 68.94 86 LEU A N 1
ATOM 680 C CA . LEU A 1 86 ? 8.888 -3.305 5.256 1.00 68.94 86 LEU A CA 1
ATOM 681 C C . LEU A 1 86 ? 10.226 -4.074 5.294 1.00 68.94 86 LEU A C 1
ATOM 683 O O . LEU A 1 86 ? 11.278 -3.437 5.198 1.00 68.94 86 LEU A O 1
ATOM 687 N N . TRP A 1 87 ? 10.174 -5.399 5.459 1.00 60.66 87 TRP A N 1
ATOM 688 C CA . TRP A 1 87 ? 11.312 -6.281 5.737 1.00 60.66 87 TRP A CA 1
ATOM 689 C C . TRP A 1 87 ? 12.410 -6.309 4.663 1.00 60.66 87 TRP A C 1
ATOM 691 O O . TRP A 1 87 ? 12.091 -6.413 3.453 1.00 60.66 87 TRP A O 1
#

Secondary structure (DSSP, 8-state):
--GGGGTHHHHHHHHHHHHHHHHHHHHHHHHHTTS---HHHHHHHHHHHHHTTTTTTSTTHHHHHHHHHHHHHHT---HHHHHHHH-

Sequence (87 aa):
MHPDQQRYAKFTGKARLDKSINSLLGIIEGIAIDGHINELEISYLGTWLSEHRELKDLHPFNELVPRVAAAMADGVLDEEEREDILW

Radius of gyration: 15.57 Å; chains: 1; bounding box: 38×18×51 Å